Protein AF-A0A843HH31-F1 (afdb_monomer_lite)

Sequence (160 aa):
MWETISELGKNPLVLLFVSGVFITIIYCIKKGYFKFNGKGVQIGLSEQQTRNLIQSQFEYAKAKCEGMVIRIPQVGLDPYRTKYIVSRVEDVIQKAIIFNNLTDNEEYIRGKQELVYQTIMARVEKDYFKTPEFKALIYKFTDELFKELYRMKRISKQHD

Radius of gyration: 27.6 Å; chains: 1; bounding box: 57×38×77 Å

Structure (mmCIF, N/CA/C/O backbone):
data_AF-A0A843HH31-F1
#
_entry.id   AF-A0A843HH31-F1
#
loop_
_atom_site.group_PDB
_atom_site.id
_atom_site.type_symbol
_atom_site.label_atom_id
_atom_site.label_alt_id
_atom_site.label_comp_id
_atom_site.label_asym_id
_atom_site.label_entity_id
_atom_site.label_seq_id
_atom_site.pdbx_PDB_ins_code
_atom_site.Cartn_x
_atom_site.Cartn_y
_atom_site.Cartn_z
_atom_site.occupancy
_atom_site.B_iso_or_equiv
_atom_site.auth_seq_id
_atom_site.auth_comp_id
_atom_site.auth_asym_id
_atom_site.auth_atom_id
_atom_site.pdbx_PDB_model_num
ATOM 1 N N . MET A 1 1 ? 30.488 -28.683 -37.637 1.00 48.75 1 MET A N 1
ATOM 2 C CA . MET A 1 1 ? 29.978 -27.296 -37.784 1.00 48.75 1 MET A CA 1
ATOM 3 C C . MET A 1 1 ? 31.100 -26.274 -37.896 1.00 48.75 1 MET A C 1
ATOM 5 O O . MET A 1 1 ? 31.088 -25.523 -38.856 1.00 48.75 1 MET A O 1
ATOM 9 N N . TRP A 1 2 ? 32.070 -26.242 -36.974 1.00 52.72 2 TRP A N 1
ATOM 10 C CA . TRP A 1 2 ? 33.203 -25.303 -37.055 1.00 52.72 2 TRP A CA 1
ATOM 11 C C . TRP A 1 2 ? 34.082 -25.515 -38.302 1.00 52.72 2 TRP A C 1
ATOM 13 O O . TRP A 1 2 ? 34.474 -24.556 -38.956 1.00 52.72 2 TRP A O 1
ATOM 23 N N . GLU A 1 3 ? 34.301 -26.772 -38.693 1.00 59.09 3 GLU A N 1
ATOM 24 C CA . GLU A 1 3 ? 35.052 -27.128 -39.909 1.00 59.09 3 GLU A CA 1
ATOM 25 C C . GLU A 1 3 ? 34.313 -26.745 -41.200 1.00 59.09 3 GLU A C 1
ATOM 27 O O . GLU A 1 3 ? 34.912 -26.244 -42.143 1.00 59.09 3 GLU A O 1
ATOM 32 N N . THR A 1 4 ? 32.984 -26.859 -41.216 1.00 62.06 4 THR A N 1
ATOM 33 C CA . THR A 1 4 ? 32.151 -26.425 -42.349 1.00 62.06 4 THR A CA 1
ATOM 34 C C . THR A 1 4 ? 32.192 -24.902 -42.527 1.00 62.06 4 THR A C 1
ATOM 36 O O . THR A 1 4 ? 32.207 -24.398 -43.646 1.00 62.06 4 THR A O 1
ATOM 39 N N . ILE A 1 5 ? 32.248 -24.152 -41.420 1.00 59.59 5 ILE A N 1
ATOM 40 C CA . ILE A 1 5 ? 32.392 -22.689 -41.429 1.00 59.59 5 ILE A CA 1
ATOM 41 C C . ILE A 1 5 ? 33.794 -22.286 -41.914 1.00 59.59 5 ILE A C 1
ATOM 43 O O . ILE A 1 5 ? 33.928 -21.317 -42.663 1.00 59.59 5 ILE A O 1
ATOM 47 N N . SER A 1 6 ? 34.835 -23.037 -41.538 1.00 61.09 6 SER A N 1
ATOM 48 C CA . SER A 1 6 ? 36.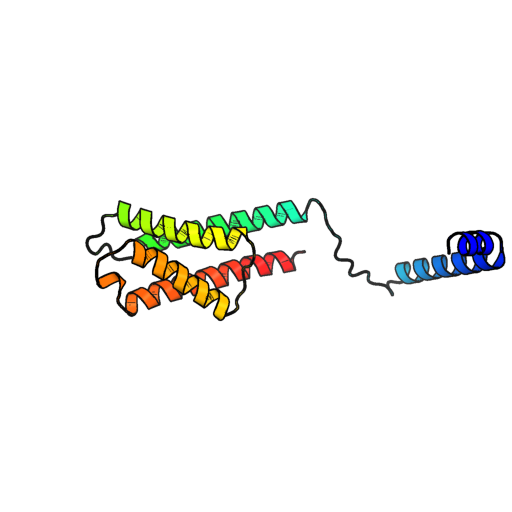212 -22.745 -41.953 1.00 61.09 6 SER A CA 1
ATOM 49 C C . SER A 1 6 ? 36.491 -23.095 -43.421 1.00 61.09 6 SER A C 1
ATOM 51 O O . SER A 1 6 ? 37.293 -22.412 -44.059 1.00 61.09 6 SER A O 1
ATOM 53 N N . GLU A 1 7 ? 35.798 -24.084 -43.995 1.00 65.19 7 GLU A N 1
ATOM 54 C CA . GLU A 1 7 ? 35.830 -24.369 -45.438 1.00 65.19 7 GLU A CA 1
ATOM 55 C C . GLU A 1 7 ? 35.070 -23.325 -46.266 1.00 65.19 7 GLU A C 1
ATOM 57 O O . GLU A 1 7 ? 35.578 -22.866 -47.290 1.00 65.19 7 GLU A O 1
ATOM 62 N N . LEU A 1 8 ? 33.899 -22.875 -45.801 1.00 59.00 8 LEU A N 1
ATOM 63 C CA . LEU A 1 8 ? 33.119 -21.824 -46.470 1.00 59.00 8 LEU A CA 1
ATOM 64 C C . LEU A 1 8 ? 33.862 -20.478 -46.513 1.00 59.00 8 LEU A C 1
ATOM 66 O O . LEU A 1 8 ? 33.761 -19.753 -47.503 1.00 59.00 8 LEU A O 1
ATOM 70 N N . GLY A 1 9 ? 34.660 -20.169 -45.485 1.00 61.38 9 GLY A N 1
ATOM 71 C CA . GLY A 1 9 ? 35.489 -18.959 -45.419 1.00 61.38 9 GLY A CA 1
ATOM 72 C C . GLY A 1 9 ? 36.654 -18.913 -46.417 1.00 61.38 9 GLY A C 1
ATOM 73 O O . GLY A 1 9 ? 37.227 -17.847 -46.624 1.00 61.38 9 GLY A O 1
ATOM 74 N N . LYS A 1 10 ? 37.001 -20.036 -47.061 1.00 71.31 10 LYS A N 1
ATOM 75 C CA . LYS A 1 10 ? 38.042 -20.093 -48.104 1.00 71.31 10 LYS A CA 1
ATOM 76 C C . LYS A 1 10 ? 37.492 -19.865 -49.512 1.00 71.31 10 LYS A C 1
ATOM 78 O O . LYS A 1 10 ? 38.276 -19.707 -50.445 1.00 71.31 10 LYS A O 1
ATOM 83 N N . ASN A 1 11 ? 36.167 -19.851 -49.683 1.00 78.69 11 ASN A N 1
ATOM 84 C CA . ASN A 1 11 ? 35.546 -19.643 -50.983 1.00 78.69 11 ASN A CA 1
ATOM 85 C C . ASN A 1 11 ? 35.276 -18.140 -51.213 1.00 78.69 11 ASN A C 1
ATOM 87 O O . ASN A 1 11 ? 34.410 -17.563 -50.546 1.00 78.69 11 ASN A O 1
ATOM 91 N N . PRO A 1 12 ? 35.970 -17.491 -52.168 1.00 73.69 12 PRO A N 1
ATOM 92 C CA . PRO A 1 12 ? 35.851 -16.051 -52.388 1.00 73.69 12 PRO A CA 1
ATOM 93 C C . PRO A 1 12 ? 34.431 -15.622 -52.788 1.00 73.69 12 PRO A C 1
ATOM 95 O O . PRO A 1 12 ? 34.026 -14.506 -52.469 1.00 73.69 12 PRO A O 1
ATOM 98 N N . LEU A 1 13 ? 33.643 -16.506 -53.414 1.00 77.50 13 LEU A N 1
ATOM 99 C CA . LEU A 1 13 ? 32.249 -16.228 -53.785 1.00 77.50 13 LEU A CA 1
ATOM 100 C C . LEU A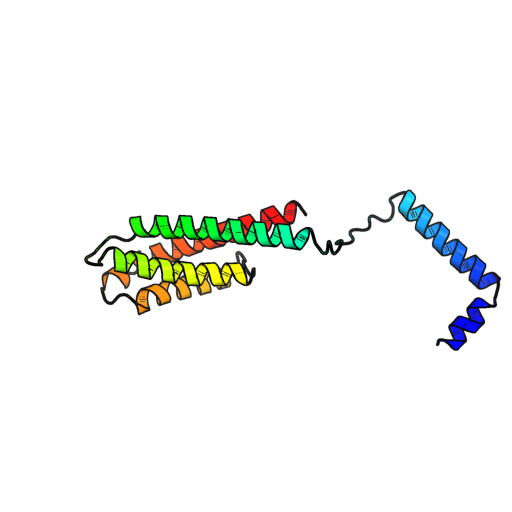 1 13 ? 31.329 -16.140 -52.561 1.00 77.50 13 LEU A C 1
ATOM 102 O O . LEU A 1 13 ? 30.431 -15.300 -52.524 1.00 77.50 13 LEU A O 1
ATOM 106 N N . VAL A 1 14 ? 31.572 -16.966 -51.541 1.00 77.56 14 VAL A N 1
ATOM 107 C CA . VAL A 1 14 ? 30.795 -16.953 -50.291 1.00 77.56 14 VAL A CA 1
ATOM 108 C C . VAL A 1 14 ? 31.087 -15.674 -49.509 1.00 77.56 14 VAL A C 1
ATOM 110 O O . VAL A 1 14 ? 30.169 -15.029 -49.010 1.00 77.56 14 VAL A O 1
ATOM 113 N N . LEU A 1 15 ? 32.351 -15.250 -49.476 1.00 75.88 15 LEU A N 1
ATOM 114 C CA . LEU A 1 15 ? 32.779 -13.995 -48.853 1.00 75.88 15 LEU A CA 1
ATOM 115 C C . LEU A 1 15 ? 32.145 -12.764 -49.520 1.00 75.88 15 LEU A C 1
ATOM 117 O O . LEU A 1 15 ? 31.677 -11.857 -48.828 1.00 75.88 15 LEU A O 1
ATOM 121 N N . LEU A 1 16 ? 32.076 -12.755 -50.854 1.00 80.62 16 LEU A N 1
ATOM 122 C CA . LEU A 1 16 ? 31.430 -11.694 -51.634 1.00 80.62 16 LEU A CA 1
ATOM 123 C C . LEU A 1 16 ? 29.913 -11.653 -51.404 1.00 80.62 16 LEU A C 1
ATOM 125 O O . LEU A 1 16 ? 29.333 -10.580 -51.255 1.00 80.62 16 LEU A O 1
ATOM 129 N N . PHE A 1 17 ? 29.273 -12.821 -51.322 1.00 81.06 17 PHE A N 1
ATOM 130 C CA . PHE A 1 17 ? 27.847 -12.917 -51.023 1.00 81.06 17 PHE A CA 1
ATOM 131 C C . PHE A 1 17 ? 27.528 -12.402 -49.614 1.00 81.06 17 PHE A C 1
ATOM 133 O O . PHE A 1 17 ? 26.629 -11.580 -49.441 1.00 81.06 17 PHE A O 1
ATOM 140 N N . VAL A 1 18 ? 28.304 -12.821 -48.610 1.00 80.88 18 VAL A N 1
ATOM 141 C CA . VAL A 1 18 ? 28.137 -12.369 -47.222 1.00 80.88 18 VAL A CA 1
ATOM 142 C C . VAL A 1 18 ? 28.346 -10.857 -47.114 1.00 80.88 18 VAL A C 1
ATOM 144 O O . VAL A 1 18 ? 27.526 -10.178 -46.495 1.00 80.88 18 VAL A O 1
ATOM 147 N N . SER A 1 19 ? 29.375 -10.296 -47.759 1.00 78.62 19 SER A N 1
ATOM 148 C CA . SER A 1 19 ? 29.595 -8.843 -47.743 1.00 78.62 19 SER A CA 1
ATOM 149 C C . SER A 1 19 ? 28.443 -8.079 -48.410 1.00 78.62 19 SER A C 1
ATOM 151 O O . SER A 1 19 ? 27.978 -7.078 -47.863 1.00 78.62 19 SER A O 1
ATOM 153 N N . GLY A 1 20 ? 27.902 -8.593 -49.520 1.00 83.12 20 GLY A N 1
ATOM 154 C CA . GLY A 1 20 ? 26.731 -8.031 -50.197 1.00 83.12 20 GLY A CA 1
ATOM 155 C C . GLY A 1 20 ? 25.477 -8.016 -49.318 1.00 83.12 20 GLY A C 1
ATOM 156 O O . GLY A 1 20 ? 24.759 -7.011 -49.276 1.00 83.12 20 GLY A O 1
ATOM 157 N N . VAL A 1 21 ? 25.241 -9.084 -48.550 1.00 83.31 21 VAL A N 1
ATOM 158 C CA . VAL A 1 21 ? 24.143 -9.146 -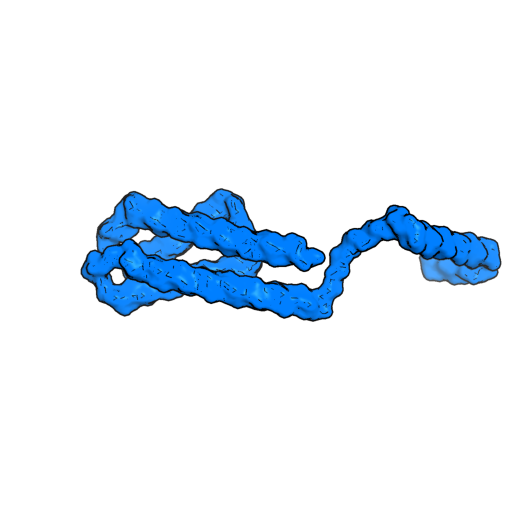47.571 1.00 83.31 21 VAL A CA 1
ATOM 159 C C . VAL A 1 21 ? 24.327 -8.085 -46.483 1.00 83.31 21 VAL A C 1
ATOM 161 O O . VAL A 1 21 ? 23.389 -7.337 -46.203 1.00 83.31 21 VAL A O 1
ATOM 164 N N . PHE A 1 22 ? 25.532 -7.935 -45.924 1.00 80.12 22 PHE A N 1
ATOM 165 C CA . PHE A 1 22 ? 25.807 -6.904 -44.915 1.00 80.12 22 PHE A CA 1
ATOM 166 C C . PHE A 1 22 ? 25.627 -5.479 -45.454 1.00 80.12 22 PHE A C 1
ATOM 168 O O . PHE A 1 22 ? 25.006 -4.651 -44.788 1.00 80.12 22 PHE A O 1
ATOM 175 N N . ILE A 1 23 ? 26.093 -5.192 -46.672 1.00 84.69 23 ILE A N 1
ATOM 176 C CA . ILE A 1 23 ? 25.909 -3.882 -47.318 1.00 84.69 23 ILE A CA 1
ATOM 177 C C . ILE A 1 23 ? 24.418 -3.586 -47.520 1.00 84.69 23 ILE A C 1
ATOM 179 O O . ILE A 1 23 ? 23.963 -2.471 -47.255 1.00 84.69 23 ILE A O 1
ATOM 183 N N . THR A 1 24 ? 23.643 -4.593 -47.926 1.00 80.00 24 THR A N 1
ATOM 184 C CA . THR A 1 24 ? 22.192 -4.466 -48.115 1.00 80.00 24 THR A CA 1
ATOM 185 C C . THR A 1 24 ? 21.482 -4.188 -46.789 1.00 80.00 24 THR A C 1
ATOM 187 O O . THR A 1 24 ? 20.640 -3.294 -46.720 1.00 80.00 24 THR A O 1
ATOM 190 N N . ILE A 1 25 ? 21.866 -4.875 -45.707 1.00 77.44 25 ILE A N 1
ATOM 191 C CA . ILE A 1 25 ? 21.338 -4.630 -44.355 1.00 77.44 25 ILE A CA 1
ATOM 192 C C . ILE A 1 25 ? 21.645 -3.194 -43.905 1.00 77.44 25 ILE A C 1
ATOM 194 O O . ILE A 1 25 ? 20.739 -2.483 -43.469 1.00 77.44 25 ILE A O 1
ATOM 198 N N . ILE A 1 26 ? 22.890 -2.732 -44.067 1.00 77.88 26 ILE A N 1
ATOM 199 C CA . ILE A 1 26 ? 23.301 -1.361 -43.718 1.00 77.88 26 ILE A CA 1
ATOM 200 C C . ILE A 1 26 ? 22.493 -0.330 -44.518 1.00 77.88 26 ILE A C 1
ATOM 202 O O . ILE A 1 26 ? 22.024 0.668 -43.964 1.00 77.88 26 ILE A O 1
ATOM 206 N N . TYR A 1 27 ? 22.278 -0.577 -45.812 1.00 81.19 27 TYR A N 1
ATOM 207 C CA . TYR A 1 27 ? 21.471 0.291 -46.665 1.00 81.19 27 TYR A CA 1
ATOM 208 C C . TYR A 1 27 ? 20.001 0.348 -46.216 1.00 81.19 27 TYR A C 1
ATOM 210 O O . TYR A 1 27 ? 19.420 1.434 -46.141 1.00 81.19 27 TYR A O 1
ATOM 218 N N . CYS A 1 28 ? 19.410 -0.791 -45.844 1.00 75.00 28 CYS A N 1
ATOM 219 C CA . CYS A 1 28 ? 18.044 -0.865 -45.319 1.00 75.00 28 CYS A CA 1
ATOM 220 C C . CYS A 1 28 ? 17.884 -0.158 -43.961 1.00 75.00 28 CYS A C 1
ATOM 222 O O . CYS A 1 28 ? 16.848 0.471 -43.728 1.00 75.00 28 CYS A O 1
ATOM 224 N N . ILE A 1 29 ? 18.907 -0.198 -43.097 1.00 69.50 29 ILE A N 1
ATOM 225 C CA . ILE A 1 29 ? 18.953 0.577 -41.844 1.00 69.50 29 ILE A CA 1
ATOM 226 C C . ILE A 1 29 ? 19.002 2.078 -42.158 1.00 69.50 29 ILE A C 1
ATOM 228 O O . ILE A 1 29 ? 18.199 2.843 -41.627 1.00 69.50 29 ILE A O 1
ATOM 232 N N . LYS A 1 30 ? 19.880 2.510 -43.075 1.00 72.00 30 LYS A N 1
ATOM 233 C CA . LYS A 1 30 ? 20.034 3.931 -43.441 1.00 72.00 30 LYS A CA 1
ATOM 234 C C . LYS A 1 30 ? 18.780 4.521 -44.097 1.00 72.00 30 LYS A C 1
ATOM 236 O O . LYS A 1 30 ? 18.483 5.692 -43.886 1.00 72.00 30 LYS A O 1
ATOM 241 N N . LYS A 1 31 ? 18.031 3.724 -44.867 1.00 74.56 31 LYS A N 1
ATOM 242 C CA . LYS A 1 31 ? 16.733 4.125 -45.442 1.00 74.56 31 LYS A CA 1
ATOM 243 C C . LYS A 1 31 ? 15.556 4.051 -44.459 1.00 74.56 31 LYS A C 1
ATOM 245 O O . LYS A 1 31 ? 14.449 4.423 -44.833 1.00 74.56 31 LYS A O 1
ATOM 250 N N . GLY A 1 32 ? 15.775 3.595 -43.224 1.00 54.41 32 GLY A N 1
ATOM 251 C CA . GLY A 1 32 ? 14.744 3.560 -42.186 1.00 54.41 32 GLY A CA 1
ATOM 252 C C . GLY A 1 32 ? 13.700 2.450 -42.350 1.00 54.41 32 GLY A C 1
ATOM 253 O O . GLY A 1 32 ? 12.673 2.493 -41.677 1.00 54.41 32 GLY A O 1
ATOM 254 N N . TYR A 1 33 ? 13.950 1.448 -43.205 1.00 65.56 33 TYR A N 1
ATOM 255 C CA . TYR A 1 33 ? 13.057 0.289 -43.359 1.00 65.56 33 TYR A CA 1
ATOM 256 C C . TYR A 1 33 ? 13.085 -0.632 -42.135 1.00 65.56 33 TYR A C 1
ATOM 258 O O . TYR A 1 33 ? 12.086 -1.269 -41.814 1.00 65.56 33 TYR A O 1
ATOM 266 N N . PHE A 1 34 ? 14.210 -0.664 -41.418 1.00 51.62 34 PHE A N 1
ATOM 267 C CA . PHE A 1 34 ? 14.326 -1.336 -40.130 1.00 51.62 34 PHE A CA 1
ATOM 268 C C . PHE A 1 34 ? 14.298 -0.306 -39.001 1.00 51.62 34 PHE A C 1
ATOM 270 O O . PHE A 1 34 ? 15.322 0.268 -38.637 1.00 51.62 34 PHE A O 1
ATOM 277 N N . LYS A 1 35 ? 13.118 -0.093 -38.409 1.00 49.78 35 LYS A N 1
ATOM 278 C CA . LYS A 1 35 ? 13.025 0.471 -37.058 1.00 49.78 35 LYS A CA 1
ATOM 279 C C . LYS A 1 35 ? 13.382 -0.634 -36.074 1.00 49.78 35 LYS A C 1
ATOM 281 O O . LYS A 1 35 ? 12.569 -1.508 -35.781 1.00 49.78 35 LYS A O 1
ATOM 286 N N . PHE A 1 36 ? 14.616 -0.614 -35.588 1.00 49.59 36 PHE A N 1
ATOM 287 C CA . PHE A 1 36 ? 15.029 -1.473 -34.491 1.00 49.59 36 PHE A CA 1
ATOM 288 C C . PHE A 1 36 ? 14.332 -0.969 -33.218 1.00 49.59 36 PHE A C 1
ATOM 290 O O . PHE A 1 36 ? 14.844 -0.099 -32.524 1.00 49.59 36 PHE A O 1
ATOM 297 N N . ASN A 1 37 ? 13.154 -1.514 -32.897 1.00 45.78 37 ASN A N 1
ATOM 298 C CA . ASN A 1 37 ? 12.560 -1.417 -31.557 1.00 45.78 37 ASN A CA 1
ATOM 299 C C . ASN A 1 37 ? 13.324 -2.350 -30.603 1.00 45.78 37 ASN A C 1
ATOM 301 O O . ASN A 1 37 ? 12.752 -3.221 -29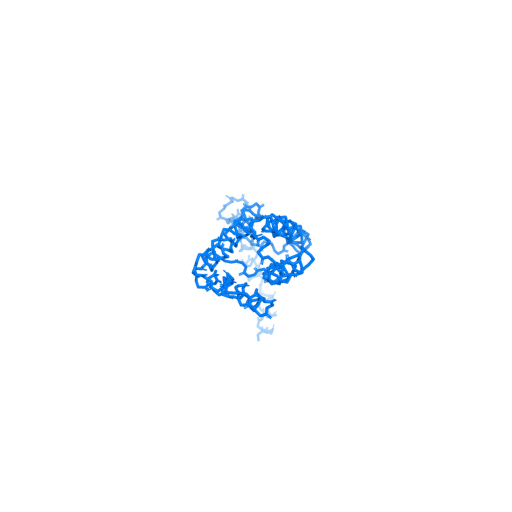.946 1.00 45.78 37 ASN A O 1
ATOM 305 N N . GLY A 1 38 ? 14.650 -2.220 -30.580 1.00 44.69 38 GLY A N 1
ATOM 306 C CA . GLY A 1 38 ? 15.462 -2.852 -29.565 1.00 44.69 38 GLY A CA 1
ATOM 307 C C . GLY A 1 38 ? 15.115 -2.169 -28.258 1.00 44.69 38 GLY A C 1
ATOM 308 O O . GLY A 1 38 ? 15.418 -0.991 -28.089 1.00 44.69 38 GLY A O 1
ATOM 309 N N . LYS A 1 39 ? 14.477 -2.900 -27.341 1.00 43.31 39 LYS A N 1
ATOM 310 C CA . LYS A 1 39 ? 14.506 -2.554 -25.921 1.00 43.31 39 LYS A CA 1
ATOM 311 C C . LYS A 1 39 ? 15.974 -2.578 -25.521 1.00 43.31 39 LYS A C 1
ATOM 313 O O . LYS A 1 39 ? 16.509 -3.637 -25.200 1.00 43.31 39 LYS A O 1
ATOM 318 N N . GLY A 1 40 ? 16.642 -1.438 -25.675 1.00 41.59 40 GLY A N 1
ATOM 319 C CA . GLY A 1 40 ? 17.998 -1.249 -25.214 1.00 41.59 40 GLY A CA 1
ATOM 320 C C . GLY A 1 40 ? 17.990 -1.607 -23.743 1.00 41.59 40 GLY A C 1
ATOM 321 O O . GLY A 1 40 ? 17.299 -0.974 -22.950 1.00 41.59 40 GLY A O 1
ATOM 322 N N . VAL A 1 41 ? 18.699 -2.671 -23.394 1.00 44.66 41 VAL A N 1
ATOM 323 C CA . VAL A 1 41 ? 19.016 -2.983 -22.010 1.00 44.66 41 VAL A CA 1
ATOM 324 C C . VAL A 1 41 ? 19.967 -1.866 -21.574 1.00 44.66 41 VAL A C 1
ATOM 326 O O . VAL A 1 41 ? 21.180 -1.969 -21.729 1.00 44.66 41 VAL A O 1
ATOM 329 N N . GLN A 1 42 ? 19.397 -0.733 -21.150 1.00 41.38 42 GLN A N 1
ATOM 330 C CA . GLN A 1 42 ? 20.117 0.392 -20.563 1.00 41.38 42 GLN A CA 1
ATOM 331 C C . GLN A 1 42 ? 20.568 -0.030 -19.166 1.00 41.38 42 GLN A C 1
ATOM 333 O O . GLN A 1 42 ? 19.953 0.317 -18.162 1.00 41.38 42 GLN A O 1
ATOM 338 N N . ILE A 1 43 ? 21.634 -0.823 -19.100 1.00 42.88 43 ILE A N 1
ATOM 339 C CA . ILE A 1 43 ? 22.275 -1.184 -17.837 1.00 42.88 43 ILE A CA 1
ATOM 340 C C . ILE A 1 43 ? 22.881 0.106 -17.264 1.00 42.88 43 ILE A C 1
ATOM 342 O O . ILE A 1 43 ? 23.897 0.589 -17.756 1.00 42.88 43 ILE A O 1
ATOM 346 N N . GLY A 1 44 ? 22.194 0.703 -16.284 1.00 42.28 44 GLY A N 1
ATOM 347 C CA . GLY A 1 44 ? 22.638 1.878 -15.524 1.00 42.28 44 GLY A CA 1
ATOM 348 C C . GLY A 1 44 ? 21.564 2.960 -15.343 1.00 42.28 44 GLY A C 1
ATOM 349 O O . GLY A 1 44 ? 21.247 3.330 -14.216 1.00 42.28 44 GLY A O 1
ATOM 350 N N . LEU A 1 45 ? 20.952 3.444 -16.430 1.00 48.47 45 LEU A N 1
ATOM 351 C CA . LEU A 1 45 ? 19.923 4.501 -16.367 1.00 48.47 45 LEU A CA 1
ATOM 352 C C . LEU A 1 45 ? 18.576 3.968 -15.853 1.00 48.47 45 LEU A C 1
ATOM 354 O O . LEU A 1 45 ? 17.953 4.599 -14.995 1.00 48.47 45 LEU A O 1
ATOM 358 N N . SER A 1 46 ? 18.191 2.758 -16.277 1.00 61.19 46 SER A N 1
ATOM 359 C CA . SER A 1 46 ? 16.936 2.130 -15.853 1.00 61.19 46 SER A CA 1
ATOM 360 C C . SER A 1 46 ? 16.927 1.780 -14.364 1.00 61.19 46 SER A C 1
ATOM 362 O O . SER A 1 46 ? 15.871 1.767 -13.738 1.00 61.19 46 SER A O 1
ATOM 364 N N . GLU A 1 47 ? 18.090 1.490 -13.772 1.00 66.12 47 GLU A N 1
ATOM 365 C CA . GLU A 1 47 ? 18.209 1.157 -12.348 1.00 66.12 47 GLU A CA 1
ATOM 366 C C . GLU A 1 47 ? 18.001 2.398 -11.472 1.00 66.12 47 GLU A C 1
ATOM 368 O O . GLU A 1 47 ? 17.244 2.350 -10.502 1.00 66.12 47 GLU A O 1
ATOM 373 N N . GLN A 1 48 ? 18.579 3.539 -11.862 1.00 71.06 48 GLN A N 1
ATOM 374 C CA . GLN A 1 48 ? 18.387 4.808 -11.160 1.00 71.06 48 GLN A CA 1
ATOM 375 C C . GLN A 1 48 ? 16.943 5.313 -11.281 1.00 71.06 48 GLN A C 1
ATOM 377 O O . GLN A 1 48 ? 16.349 5.714 -10.281 1.00 71.06 48 GLN A O 1
ATOM 382 N N . GLN A 1 49 ? 16.342 5.239 -12.474 1.00 72.81 49 GLN A N 1
ATOM 383 C CA . GLN A 1 49 ? 14.926 5.572 -12.672 1.00 72.81 49 GLN A CA 1
ATOM 384 C C . GLN A 1 49 ? 14.007 4.641 -11.870 1.00 72.81 49 GLN A C 1
ATOM 386 O O . GLN A 1 49 ? 13.083 5.114 -11.210 1.00 72.81 49 GLN A O 1
ATOM 391 N N . THR A 1 50 ? 14.293 3.334 -11.849 1.00 73.12 50 THR A N 1
ATOM 392 C CA . THR A 1 50 ? 13.532 2.361 -11.048 1.00 73.12 50 THR A CA 1
ATOM 393 C C . THR A 1 50 ? 13.650 2.660 -9.557 1.00 73.12 50 THR A C 1
ATOM 395 O O . THR A 1 50 ? 12.646 2.647 -8.846 1.00 73.12 50 THR A O 1
ATOM 398 N N . ARG A 1 51 ? 14.855 2.980 -9.071 1.00 79.56 51 ARG A N 1
ATOM 399 C CA . ARG A 1 51 ? 15.083 3.355 -7.672 1.00 79.56 51 ARG A CA 1
ATOM 400 C C . ARG A 1 51 ? 14.336 4.634 -7.302 1.00 79.56 51 ARG A C 1
ATOM 402 O O . ARG A 1 51 ? 13.685 4.661 -6.261 1.00 79.56 51 ARG A O 1
ATOM 409 N N . ASN A 1 52 ? 14.383 5.652 -8.159 1.00 84.62 52 ASN A N 1
ATOM 410 C CA . ASN A 1 52 ? 13.662 6.906 -7.951 1.00 84.62 52 ASN A CA 1
ATOM 411 C C . ASN A 1 52 ? 12.144 6.678 -7.935 1.00 84.62 52 ASN A C 1
ATOM 413 O O . ASN A 1 52 ? 11.463 7.191 -7.054 1.00 84.62 52 ASN A O 1
ATOM 417 N N . LEU A 1 53 ? 11.618 5.854 -8.847 1.00 85.38 53 LEU A N 1
ATOM 418 C CA . LEU A 1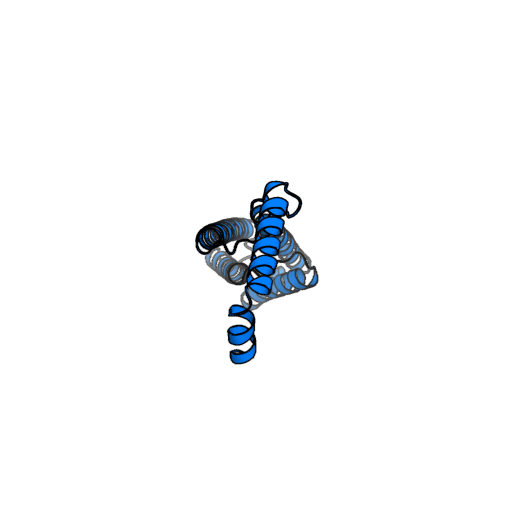 53 ? 10.204 5.477 -8.869 1.00 85.38 53 LEU A CA 1
ATOM 419 C C . LEU A 1 53 ? 9.787 4.774 -7.571 1.00 85.38 53 LEU A C 1
ATOM 421 O O . LEU A 1 53 ? 8.779 5.150 -6.975 1.00 85.38 53 LEU A O 1
ATOM 425 N N . ILE A 1 54 ? 10.557 3.775 -7.127 1.00 86.94 54 ILE A N 1
ATOM 426 C CA . ILE A 1 54 ? 10.300 3.050 -5.874 1.00 86.94 54 ILE A CA 1
ATOM 427 C C . ILE A 1 54 ? 10.326 4.019 -4.687 1.00 86.94 54 ILE A C 1
ATOM 429 O O . ILE A 1 54 ? 9.441 3.966 -3.834 1.00 86.94 54 ILE A O 1
ATOM 433 N N . GLN A 1 55 ? 11.294 4.938 -4.650 1.00 88.94 55 GLN A N 1
ATOM 434 C CA . GLN A 1 55 ? 11.385 5.945 -3.598 1.00 88.94 55 GLN A CA 1
ATOM 435 C C . GLN A 1 55 ? 10.164 6.875 -3.593 1.00 88.94 55 GLN A C 1
ATOM 437 O O . GLN A 1 55 ? 9.540 7.046 -2.547 1.00 88.94 55 GLN A O 1
ATOM 442 N N . SER A 1 56 ? 9.754 7.407 -4.747 1.00 89.38 56 SER A N 1
ATOM 443 C CA . SER A 1 56 ? 8.544 8.231 -4.844 1.00 89.38 56 SER A CA 1
ATOM 444 C C . SER A 1 56 ? 7.284 7.457 -4.443 1.00 89.38 56 SER A C 1
ATOM 446 O O . SER A 1 56 ? 6.397 8.012 -3.798 1.00 89.38 56 SER A O 1
ATOM 448 N N . GLN A 1 57 ? 7.192 6.168 -4.786 1.00 90.19 57 GLN A N 1
ATOM 449 C CA . GLN A 1 57 ? 6.091 5.300 -4.361 1.00 90.19 57 GLN A CA 1
ATOM 450 C C . GLN A 1 57 ? 6.074 5.084 -2.843 1.00 90.19 57 GLN A C 1
ATOM 452 O O . GLN A 1 57 ? 4.994 5.082 -2.249 1.00 90.19 57 GLN A O 1
ATOM 457 N N . PHE A 1 58 ? 7.237 4.940 -2.201 1.00 91.88 58 PHE A N 1
ATOM 458 C CA . PHE A 1 58 ? 7.325 4.867 -0.742 1.00 91.88 58 PHE A CA 1
ATOM 459 C C . PHE A 1 58 ? 6.892 6.159 -0.067 1.00 91.88 58 PHE A C 1
ATOM 461 O O . PHE A 1 58 ? 6.067 6.113 0.842 1.00 91.88 58 PHE A O 1
ATOM 468 N N . GLU A 1 59 ? 7.414 7.300 -0.513 1.00 91.88 59 GLU A N 1
ATOM 469 C CA . GLU A 1 59 ? 7.064 8.608 0.046 1.00 91.88 59 GLU A CA 1
ATOM 470 C C . GLU A 1 59 ? 5.558 8.869 -0.080 1.00 91.88 59 GLU A C 1
ATOM 472 O O . GLU A 1 59 ? 4.905 9.282 0.880 1.00 91.88 59 GLU A O 1
ATOM 477 N N . TYR A 1 60 ? 4.982 8.520 -1.233 1.00 93.12 60 TYR A N 1
ATOM 478 C CA . TYR A 1 60 ? 3.548 8.615 -1.472 1.00 93.12 60 TYR A CA 1
ATOM 479 C C . TYR A 1 60 ? 2.725 7.709 -0.547 1.00 93.12 60 TYR A C 1
ATOM 481 O O . TYR A 1 60 ? 1.761 8.157 0.080 1.00 93.12 60 TYR A O 1
ATOM 489 N N . ALA A 1 61 ? 3.106 6.432 -0.442 1.00 93.00 61 ALA A N 1
ATOM 490 C CA . ALA A 1 61 ? 2.423 5.469 0.414 1.00 93.00 61 ALA A CA 1
ATOM 491 C C . ALA A 1 61 ? 2.480 5.883 1.887 1.00 93.00 61 ALA A C 1
ATOM 493 O O . ALA A 1 61 ? 1.461 5.817 2.578 1.00 93.00 61 ALA A O 1
ATOM 494 N N . LYS A 1 62 ? 3.637 6.367 2.345 1.00 92.62 62 LYS A N 1
ATOM 495 C CA . LYS A 1 62 ? 3.823 6.893 3.696 1.00 92.62 62 LYS A CA 1
ATOM 496 C C . LYS A 1 62 ? 2.888 8.068 3.969 1.00 92.62 62 LYS A C 1
ATOM 498 O O . LYS A 1 62 ? 2.122 8.012 4.926 1.00 92.62 62 LYS A O 1
ATOM 503 N N . ALA A 1 63 ? 2.866 9.077 3.097 1.00 91.81 63 ALA A N 1
ATOM 504 C CA . ALA A 1 63 ? 1.988 10.239 3.255 1.00 91.81 63 ALA A CA 1
ATOM 505 C C . ALA A 1 63 ? 0.497 9.847 3.306 1.00 91.81 63 ALA A C 1
ATOM 507 O O . ALA A 1 63 ? -0.273 10.365 4.117 1.00 91.81 63 ALA A O 1
ATOM 508 N N . LYS A 1 64 ? 0.076 8.883 2.474 1.00 92.06 64 LYS A N 1
ATOM 509 C CA . LYS A 1 64 ? -1.296 8.350 2.493 1.00 92.06 64 LYS A CA 1
ATOM 510 C C . LYS A 1 64 ? -1.613 7.601 3.789 1.00 92.06 64 LYS A C 1
ATOM 512 O O . LYS A 1 64 ? -2.703 7.783 4.331 1.00 92.06 64 LYS A O 1
ATOM 517 N N . CYS A 1 65 ? -0.681 6.795 4.300 1.00 90.00 65 CYS A N 1
ATOM 518 C CA . CYS A 1 65 ? -0.836 6.094 5.577 1.00 90.00 65 CYS A CA 1
ATOM 519 C C . CYS A 1 65 ? -0.891 7.077 6.755 1.00 90.00 65 CYS A C 1
ATOM 521 O O . CYS A 1 65 ? -1.761 6.956 7.610 1.00 90.00 65 CYS A O 1
ATOM 523 N N . GLU A 1 66 ? -0.044 8.105 6.779 1.00 87.38 66 GLU A N 1
ATOM 524 C CA . GLU A 1 66 ? -0.095 9.159 7.801 1.00 87.38 66 GLU A CA 1
ATOM 525 C C . GLU A 1 66 ? -1.452 9.884 7.798 1.00 87.38 66 GLU A C 1
ATOM 527 O O . GLU A 1 66 ? -2.061 10.069 8.853 1.00 87.38 66 GLU A O 1
ATOM 532 N N . GLY A 1 67 ? -1.999 10.194 6.617 1.00 84.50 67 GLY A N 1
ATOM 533 C CA . GLY A 1 67 ? -3.345 10.764 6.487 1.00 84.50 67 GLY A CA 1
ATOM 534 C C . GLY A 1 67 ? -4.470 9.838 6.975 1.00 84.50 67 GLY A C 1
ATOM 535 O O . GLY A 1 67 ? -5.529 10.308 7.395 1.00 84.50 67 GLY A O 1
ATOM 536 N N . MET A 1 68 ? -4.250 8.522 6.968 1.00 83.00 68 MET A N 1
ATOM 537 C CA . MET A 1 68 ? -5.202 7.531 7.474 1.00 83.00 68 MET A CA 1
ATOM 538 C C . MET A 1 68 ? -5.334 7.574 9.002 1.00 83.00 68 MET A C 1
ATOM 540 O O . MET A 1 68 ? -6.430 7.350 9.511 1.00 83.00 68 MET A O 1
ATOM 544 N N . VAL A 1 69 ? -4.265 7.926 9.731 1.00 79.31 69 VAL A N 1
ATOM 545 C CA . VAL A 1 69 ? -4.275 8.060 11.205 1.00 79.31 69 VAL A CA 1
ATOM 546 C C . VAL A 1 69 ? -5.370 9.025 11.667 1.00 79.31 69 VAL A C 1
ATOM 548 O O . VAL A 1 69 ? -6.020 8.785 12.680 1.00 79.31 69 VAL A O 1
ATOM 551 N N . ILE A 1 70 ? -5.601 10.094 10.900 1.00 74.44 70 ILE A N 1
ATOM 552 C CA . ILE A 1 70 ? -6.614 11.120 11.187 1.00 74.44 70 ILE A CA 1
ATOM 553 C C . ILE A 1 70 ? -8.033 10.591 10.920 1.00 74.44 70 ILE A C 1
ATOM 555 O O . ILE A 1 70 ? -8.989 11.005 11.570 1.00 74.44 70 ILE A O 1
ATOM 559 N N . ARG A 1 71 ? -8.183 9.672 9.958 1.00 73.12 71 ARG A N 1
ATOM 560 C CA . ARG A 1 71 ? -9.480 9.124 9.529 1.00 73.12 71 ARG A CA 1
ATOM 561 C C . ARG A 1 71 ? -9.974 7.975 10.402 1.00 73.12 71 ARG A C 1
ATOM 563 O O . ARG A 1 71 ? -11.168 7.690 10.389 1.00 73.12 71 ARG A O 1
ATOM 570 N N . ILE A 1 72 ? -9.080 7.300 11.123 1.00 73.25 72 ILE A N 1
ATOM 571 C CA . ILE A 1 72 ? -9.458 6.264 12.083 1.00 73.25 72 ILE A CA 1
ATOM 572 C C . ILE A 1 72 ? -9.928 6.979 13.353 1.00 73.25 72 ILE A C 1
ATOM 574 O O . ILE A 1 72 ? -9.123 7.659 13.995 1.00 73.25 72 ILE A O 1
ATOM 578 N N . PRO A 1 73 ? -11.207 6.854 13.743 1.00 66.81 73 PRO A N 1
ATOM 579 C CA . PRO A 1 73 ? -11.661 7.492 14.961 1.00 66.81 73 PRO A CA 1
ATOM 580 C C . PRO A 1 73 ? -10.911 6.892 16.151 1.00 66.81 73 PRO A C 1
ATOM 582 O O . PRO A 1 73 ? -10.732 5.675 16.253 1.00 66.81 73 PRO A O 1
ATOM 585 N N . GLN A 1 74 ? -10.463 7.764 17.054 1.00 67.31 74 GLN A N 1
ATOM 586 C CA . GLN A 1 74 ? -9.706 7.418 18.262 1.00 67.31 74 GLN A CA 1
ATOM 587 C C . GLN A 1 74 ? -10.636 6.789 19.311 1.00 67.31 74 GLN A C 1
ATOM 589 O O . GLN A 1 74 ? -10.726 7.253 20.445 1.00 67.31 74 GLN A O 1
ATOM 594 N N . VAL A 1 75 ? -11.398 5.759 18.930 1.00 63.41 75 VAL A N 1
ATOM 595 C CA . VAL A 1 75 ? -12.398 5.102 19.779 1.00 63.41 75 VAL A CA 1
ATOM 596 C C . VAL A 1 75 ? -11.667 4.281 20.840 1.00 63.41 75 VAL A C 1
ATOM 598 O O . VAL A 1 75 ? -11.480 3.069 20.728 1.00 63.41 75 VAL A O 1
ATOM 601 N N . GLY A 1 76 ? -11.183 4.976 21.870 1.00 62.59 76 GLY A N 1
ATOM 602 C CA . GLY A 1 76 ? -10.387 4.490 22.997 1.00 62.59 76 GLY A CA 1
ATOM 603 C C . GLY A 1 76 ? -9.167 3.645 22.616 1.00 62.59 76 GLY A C 1
ATOM 604 O O . GLY A 1 76 ? -8.833 2.709 23.342 1.00 62.59 76 GLY A O 1
ATOM 605 N N . LEU A 1 77 ? -8.571 3.908 21.457 1.00 69.69 77 LEU A N 1
ATOM 606 C CA . LEU A 1 77 ? -7.197 3.523 21.182 1.00 69.69 77 LEU A CA 1
ATOM 607 C C . LEU A 1 77 ? -6.322 4.711 21.536 1.00 69.69 77 LEU A C 1
ATOM 609 O O . LEU A 1 77 ? -6.632 5.845 21.181 1.00 69.69 77 LEU A O 1
ATOM 613 N N . ASP A 1 78 ? -5.243 4.427 22.247 1.00 81.50 78 ASP A N 1
ATOM 614 C CA . ASP A 1 78 ? -4.200 5.407 22.476 1.00 81.50 78 ASP A CA 1
ATOM 615 C C . ASP A 1 78 ? -3.571 5.833 21.123 1.00 81.50 78 ASP A C 1
ATOM 617 O O . ASP A 1 78 ? -3.368 4.976 20.249 1.00 81.50 78 ASP A O 1
ATOM 621 N N . PRO A 1 79 ? -3.249 7.127 20.924 1.00 80.25 79 PRO A N 1
ATOM 622 C CA . PRO A 1 79 ? -2.669 7.624 19.677 1.00 80.25 79 PRO A CA 1
ATOM 623 C C . PRO A 1 79 ? -1.394 6.890 19.237 1.00 80.25 79 PRO A C 1
ATOM 625 O O . PRO A 1 79 ? -1.192 6.689 18.036 1.00 80.25 79 PRO A O 1
ATOM 628 N N . TYR A 1 80 ? -0.550 6.438 20.173 1.00 83.12 80 TYR A N 1
ATOM 629 C CA . TYR A 1 80 ? 0.637 5.644 19.848 1.00 83.12 80 TYR A CA 1
ATOM 630 C C . TYR A 1 80 ? 0.255 4.267 19.318 1.00 83.12 80 TYR A C 1
ATOM 632 O O . TYR A 1 80 ? 0.880 3.784 18.372 1.00 83.12 80 TYR A O 1
ATOM 640 N N . ARG A 1 81 ? -0.794 3.645 19.867 1.00 82.75 81 ARG A N 1
ATOM 641 C CA . ARG A 1 81 ? -1.298 2.359 19.366 1.00 82.75 81 ARG A CA 1
ATOM 642 C C . ARG A 1 81 ? -1.886 2.497 17.963 1.00 82.75 81 ARG A C 1
ATOM 644 O O . ARG A 1 81 ? -1.589 1.664 17.108 1.00 82.75 81 ARG A O 1
ATOM 651 N N . THR A 1 82 ? -2.639 3.564 17.694 1.00 84.44 82 THR A N 1
ATOM 652 C CA . THR A 1 82 ? -3.137 3.872 16.342 1.00 84.44 82 THR A CA 1
ATOM 653 C C . THR A 1 82 ? -1.976 4.072 15.366 1.00 84.44 82 THR A C 1
ATOM 655 O O . THR A 1 82 ? -1.948 3.447 14.305 1.00 84.44 82 THR A O 1
ATOM 658 N N . LYS A 1 83 ? -0.966 4.867 15.746 1.00 87.19 83 LYS A N 1
ATOM 659 C CA . LYS A 1 83 ? 0.241 5.080 14.936 1.00 87.19 83 LYS A CA 1
ATOM 660 C C . LYS A 1 83 ? 0.984 3.773 14.664 1.00 87.19 83 LYS A C 1
ATOM 662 O O . LYS A 1 83 ? 1.348 3.511 13.525 1.00 87.19 83 LYS A O 1
ATOM 667 N N . TYR A 1 84 ? 1.152 2.926 15.679 1.00 88.50 84 TYR A N 1
ATOM 668 C CA . TYR A 1 84 ? 1.792 1.620 15.536 1.00 88.50 84 TYR A CA 1
ATOM 669 C C . TYR A 1 84 ? 1.051 0.720 14.542 1.00 88.50 84 TYR A C 1
ATOM 671 O O . TYR A 1 84 ? 1.680 0.106 13.684 1.00 88.50 84 TYR A O 1
ATOM 679 N N . ILE A 1 85 ? -0.281 0.648 14.626 1.00 88.00 85 ILE A N 1
ATOM 680 C CA . ILE A 1 85 ? -1.096 -0.139 13.691 1.00 88.00 85 ILE A CA 1
ATOM 681 C C . ILE A 1 85 ? -0.915 0.376 12.261 1.00 88.00 85 ILE A C 1
ATOM 683 O O . ILE A 1 85 ? -0.680 -0.422 11.354 1.00 88.00 85 ILE A O 1
ATOM 687 N N . VAL A 1 86 ? -0.968 1.695 12.065 1.00 90.00 86 VAL A N 1
ATOM 688 C CA . VAL A 1 86 ? -0.768 2.306 10.746 1.00 90.00 86 VAL A CA 1
ATOM 689 C C . VAL A 1 86 ? 0.638 2.036 10.212 1.00 90.00 86 VAL A C 1
ATOM 691 O O . VAL A 1 86 ? 0.762 1.649 9.056 1.00 90.00 86 VAL A O 1
ATOM 694 N N . SER A 1 87 ? 1.683 2.112 11.039 1.00 89.50 87 SER A N 1
ATOM 695 C CA . SER A 1 87 ? 3.042 1.733 10.623 1.00 89.50 87 SER A CA 1
ATOM 696 C C . SER A 1 87 ? 3.136 0.264 10.192 1.00 89.50 87 SER A C 1
ATOM 698 O O . SER A 1 87 ? 3.877 -0.068 9.276 1.00 89.50 87 SER A O 1
ATOM 700 N N . ARG A 1 88 ? 2.348 -0.640 10.788 1.00 91.88 88 ARG A N 1
ATOM 701 C CA . ARG A 1 88 ? 2.300 -2.048 10.350 1.00 91.88 88 ARG A CA 1
ATOM 702 C C . ARG A 1 88 ? 1.573 -2.234 9.026 1.00 91.88 88 ARG A C 1
ATOM 704 O O . ARG A 1 88 ? 1.949 -3.108 8.251 1.00 91.88 88 ARG A O 1
ATOM 711 N N . VAL A 1 89 ? 0.558 -1.422 8.756 1.00 91.94 89 VAL A N 1
ATOM 712 C CA . VAL A 1 89 ? -0.086 -1.363 7.438 1.00 91.94 89 VAL A CA 1
ATOM 713 C C . VAL A 1 89 ? 0.884 -0.801 6.396 1.00 91.94 89 VAL A C 1
ATOM 715 O O . VAL A 1 89 ? 1.002 -1.360 5.306 1.00 91.94 89 VAL A O 1
ATOM 718 N N . GLU A 1 90 ? 1.631 0.242 6.751 1.00 92.94 90 GLU A N 1
ATOM 719 C CA . GLU A 1 90 ? 2.680 0.821 5.914 1.00 92.94 90 GLU A CA 1
ATOM 720 C C . GLU A 1 90 ? 3.740 -0.229 5.546 1.00 92.94 90 GLU A C 1
ATOM 722 O O . GLU A 1 90 ? 4.030 -0.392 4.362 1.00 92.94 90 GLU A O 1
ATOM 727 N N . ASP A 1 91 ? 4.230 -1.025 6.508 1.00 91.50 91 ASP A N 1
ATOM 728 C CA . ASP A 1 91 ? 5.175 -2.127 6.256 1.00 91.50 91 ASP A CA 1
ATOM 729 C C . ASP A 1 91 ? 4.652 -3.105 5.181 1.00 91.50 91 ASP A C 1
ATOM 731 O O . ASP A 1 91 ? 5.399 -3.570 4.314 1.00 91.50 91 ASP A O 1
ATOM 735 N N . VAL A 1 92 ? 3.357 -3.441 5.226 1.00 91.69 92 VAL A N 1
ATOM 736 C CA . VAL A 1 92 ? 2.714 -4.343 4.253 1.00 91.69 92 VAL A CA 1
ATOM 737 C C . VAL A 1 92 ? 2.692 -3.724 2.855 1.00 91.69 92 VAL A C 1
ATOM 739 O O . VAL A 1 92 ? 2.979 -4.409 1.867 1.00 91.69 92 VAL A O 1
ATOM 742 N N . ILE A 1 93 ? 2.376 -2.433 2.763 1.00 92.69 93 ILE A N 1
ATOM 743 C CA . ILE A 1 93 ? 2.333 -1.694 1.498 1.00 92.69 93 ILE A CA 1
ATOM 744 C C . ILE A 1 93 ? 3.743 -1.540 0.922 1.00 92.69 93 ILE A C 1
ATOM 746 O O . ILE A 1 93 ? 3.957 -1.840 -0.253 1.00 92.69 93 ILE A O 1
ATOM 750 N N . GLN A 1 94 ? 4.721 -1.152 1.743 1.00 91.12 94 GLN A N 1
ATOM 751 C CA . GLN A 1 94 ? 6.113 -1.010 1.321 1.00 91.12 94 GLN A CA 1
ATOM 752 C C . GLN A 1 94 ? 6.671 -2.332 0.791 1.00 91.12 94 GLN A C 1
ATOM 754 O O . GLN A 1 94 ? 7.271 -2.354 -0.280 1.00 91.12 94 GLN A O 1
ATOM 759 N N . LYS A 1 95 ? 6.395 -3.463 1.454 1.00 89.75 95 LYS A N 1
ATOM 760 C CA . LYS A 1 95 ? 6.764 -4.786 0.919 1.00 89.75 95 LYS A CA 1
ATOM 761 C C . LYS A 1 95 ? 6.190 -5.020 -0.477 1.00 89.75 95 LYS A C 1
ATOM 763 O O . LYS A 1 95 ? 6.892 -5.533 -1.342 1.00 89.75 95 LYS A O 1
ATOM 768 N N . ALA A 1 96 ? 4.941 -4.629 -0.726 1.00 88.31 96 ALA A N 1
ATOM 769 C CA . ALA A 1 96 ? 4.341 -4.764 -2.052 1.00 88.31 96 ALA A CA 1
ATOM 770 C C . ALA A 1 96 ? 5.020 -3.874 -3.113 1.00 88.31 96 ALA A C 1
ATOM 772 O O . ALA A 1 96 ? 5.130 -4.290 -4.267 1.00 88.31 96 ALA A O 1
ATOM 773 N N . ILE A 1 97 ? 5.499 -2.689 -2.722 1.00 87.81 97 ILE A N 1
ATOM 774 C CA . ILE A 1 97 ? 6.254 -1.771 -3.587 1.00 87.81 97 ILE A CA 1
ATOM 775 C C . ILE A 1 97 ? 7.655 -2.326 -3.893 1.00 87.81 97 ILE A C 1
ATOM 777 O O . ILE A 1 97 ? 8.044 -2.335 -5.058 1.00 87.81 97 ILE A O 1
ATOM 781 N N . ILE A 1 98 ? 8.379 -2.854 -2.893 1.00 81.81 98 ILE A N 1
ATOM 782 C CA . ILE A 1 98 ? 9.743 -3.412 -3.049 1.00 81.81 98 ILE A CA 1
ATOM 783 C C . ILE A 1 98 ? 9.786 -4.482 -4.137 1.00 81.81 98 ILE A C 1
ATOM 785 O O . ILE A 1 98 ? 10.661 -4.466 -4.997 1.00 81.81 98 ILE A O 1
ATOM 789 N N . PHE A 1 99 ? 8.820 -5.402 -4.125 1.00 75.81 99 PHE A N 1
ATOM 790 C CA . PHE A 1 99 ? 8.767 -6.473 -5.118 1.00 75.81 99 PHE A CA 1
ATOM 791 C C . PHE A 1 99 ? 8.297 -5.997 -6.503 1.00 75.81 99 PHE A C 1
ATOM 793 O O . PHE A 1 99 ? 8.225 -6.810 -7.417 1.00 75.81 99 PHE A O 1
ATOM 800 N N . ASN A 1 100 ? 7.951 -4.711 -6.666 1.00 68.88 100 ASN A N 1
ATOM 801 C CA . ASN A 1 100 ? 7.527 -4.045 -7.904 1.00 68.88 100 ASN A CA 1
ATOM 802 C C . ASN A 1 100 ? 6.491 -4.829 -8.739 1.00 68.88 100 ASN A C 1
ATOM 804 O O . ASN A 1 100 ? 6.356 -4.641 -9.949 1.00 68.88 100 ASN A O 1
ATOM 808 N N . ASN A 1 101 ? 5.682 -5.670 -8.098 1.00 72.50 101 ASN A N 1
ATOM 809 C CA . ASN A 1 101 ? 4.638 -6.466 -8.747 1.00 72.50 101 ASN A CA 1
ATOM 810 C C . ASN A 1 101 ? 3.273 -5.764 -8.701 1.00 72.50 101 ASN A C 1
ATOM 812 O O . ASN A 1 101 ? 2.228 -6.403 -8.764 1.00 72.50 101 ASN A O 1
ATOM 816 N N . LEU A 1 102 ? 3.280 -4.430 -8.603 1.00 84.31 102 LEU A N 1
ATOM 817 C CA . LEU A 1 102 ? 2.069 -3.616 -8.635 1.00 84.31 102 LEU A CA 1
ATOM 818 C C . LEU A 1 102 ? 1.320 -3.829 -9.956 1.00 84.31 102 LEU A C 1
ATOM 820 O O . LEU A 1 102 ? 1.907 -3.671 -11.036 1.00 84.31 102 LEU A O 1
ATOM 824 N N . THR A 1 103 ? 0.034 -4.148 -9.826 1.00 85.31 103 THR A N 1
ATOM 825 C CA . THR A 1 103 ? -0.943 -4.359 -10.897 1.00 85.31 103 THR A CA 1
ATOM 826 C C . THR A 1 103 ? -2.305 -3.822 -10.451 1.00 85.31 103 THR A C 1
ATOM 828 O O . THR A 1 103 ? -2.569 -3.721 -9.254 1.00 85.31 103 THR A O 1
ATOM 831 N N . ASP A 1 104 ? -3.168 -3.506 -11.411 1.00 87.56 104 ASP A N 1
ATOM 832 C CA . ASP A 1 104 ? -4.568 -3.103 -11.223 1.00 87.56 104 ASP A CA 1
ATOM 833 C C . ASP A 1 104 ? -5.561 -4.279 -11.253 1.00 87.56 104 ASP A C 1
ATOM 835 O O . ASP A 1 104 ? -6.770 -4.064 -11.258 1.00 87.56 104 ASP A O 1
ATOM 839 N N . ASN A 1 105 ? -5.065 -5.520 -11.253 1.00 90.81 105 ASN A N 1
ATOM 840 C CA . ASN A 1 105 ? -5.907 -6.710 -11.218 1.00 90.81 105 ASN A CA 1
ATOM 841 C C . ASN A 1 105 ? -6.724 -6.727 -9.913 1.00 90.81 105 ASN A C 1
ATOM 843 O O . ASN A 1 105 ? -6.164 -6.606 -8.819 1.00 90.81 105 ASN A O 1
ATOM 847 N N . GLU A 1 106 ? -8.038 -6.908 -10.032 1.00 90.81 106 GLU A N 1
ATOM 848 C CA . GLU A 1 106 ? -8.963 -6.933 -8.897 1.00 90.81 106 GLU A CA 1
ATOM 849 C C . GLU A 1 106 ? -8.616 -8.002 -7.856 1.00 90.81 106 GLU A C 1
ATOM 851 O O . GLU A 1 106 ? -8.713 -7.740 -6.660 1.00 90.81 106 GLU A O 1
ATOM 856 N N . GLU A 1 107 ? -8.169 -9.185 -8.277 1.00 90.69 107 GLU A N 1
ATOM 857 C CA . GLU A 1 107 ? -7.764 -10.271 -7.381 1.00 90.69 107 GLU A CA 1
ATOM 858 C C . GLU A 1 107 ? -6.517 -9.888 -6.578 1.00 90.69 107 GLU A C 1
ATOM 860 O O . GLU A 1 107 ? -6.460 -10.085 -5.362 1.00 90.69 107 GLU A O 1
ATOM 865 N N . TYR A 1 108 ? -5.545 -9.256 -7.241 1.00 90.25 108 TYR A N 1
ATOM 866 C CA . TYR A 1 108 ? -4.353 -8.739 -6.578 1.00 90.25 108 TYR A CA 1
ATOM 867 C C . TYR A 1 108 ? -4.723 -7.674 -5.540 1.00 90.25 108 TYR A C 1
ATOM 869 O O . TYR A 1 108 ? -4.287 -7.758 -4.389 1.00 90.25 108 TYR A O 1
ATOM 877 N N . ILE A 1 109 ? -5.552 -6.697 -5.924 1.00 93.06 109 ILE A N 1
ATOM 878 C CA . ILE A 1 109 ? -5.997 -5.629 -5.021 1.00 93.06 109 ILE A CA 1
ATOM 879 C C . ILE A 1 109 ? -6.786 -6.220 -3.851 1.00 93.06 109 ILE A C 1
ATOM 881 O O . ILE A 1 109 ? -6.507 -5.873 -2.705 1.00 93.06 109 ILE A O 1
ATOM 885 N N . ARG A 1 110 ? -7.700 -7.162 -4.101 1.00 94.06 110 ARG A N 1
ATOM 886 C CA . ARG A 1 110 ? -8.478 -7.840 -3.057 1.00 94.06 110 ARG A CA 1
ATOM 887 C C . ARG A 1 110 ? -7.588 -8.607 -2.082 1.00 94.06 110 ARG A C 1
ATOM 889 O O . ARG A 1 110 ? -7.785 -8.513 -0.872 1.00 94.06 110 ARG A O 1
ATOM 896 N N . GLY A 1 111 ? -6.557 -9.291 -2.578 1.00 92.88 111 GLY A N 1
ATOM 897 C CA . GLY A 1 111 ? -5.553 -9.932 -1.729 1.00 92.88 111 GLY A CA 1
ATOM 898 C C . GLY A 1 111 ? -4.820 -8.933 -0.825 1.00 92.88 111 GLY A C 1
ATOM 899 O O . GLY A 1 111 ? -4.583 -9.213 0.351 1.00 92.88 111 GLY A O 1
ATOM 900 N N . LYS A 1 112 ? -4.503 -7.733 -1.333 1.00 93.62 112 LYS A N 1
ATOM 901 C CA . LYS A 1 112 ? -3.895 -6.659 -0.525 1.00 93.62 112 LYS A CA 1
ATOM 902 C C . LYS A 1 112 ? -4.869 -6.048 0.476 1.00 93.62 112 LYS A C 1
ATOM 904 O O . LYS A 1 112 ? -4.474 -5.830 1.617 1.00 93.62 112 LYS A O 1
ATOM 909 N N . GLN A 1 113 ? -6.120 -5.822 0.083 1.00 94.81 113 GLN A N 1
ATOM 910 C CA . GLN A 1 113 ? -7.187 -5.350 0.968 1.00 94.81 113 GLN A CA 1
ATOM 911 C C . GLN A 1 113 ? -7.351 -6.273 2.178 1.00 94.81 113 GLN A C 1
ATOM 913 O O . GLN A 1 113 ? -7.369 -5.800 3.315 1.00 94.81 113 GLN A O 1
ATOM 918 N N . GLU A 1 114 ? -7.405 -7.586 1.947 1.00 95.25 114 GLU A N 1
ATOM 919 C CA . GLU A 1 114 ? -7.543 -8.557 3.030 1.00 95.25 114 GLU A CA 1
ATOM 920 C C . GLU A 1 114 ? -6.293 -8.603 3.911 1.00 95.25 114 GLU A C 1
ATOM 922 O O . GLU A 1 114 ? -6.405 -8.567 5.133 1.00 95.25 114 GLU A O 1
ATOM 927 N N . LEU A 1 115 ? -5.094 -8.586 3.321 1.00 94.12 115 LEU A N 1
ATOM 928 C CA . LEU A 1 115 ? -3.845 -8.574 4.086 1.00 94.12 115 LEU A CA 1
ATOM 929 C C . LEU A 1 115 ? -3.735 -7.342 4.998 1.00 94.12 115 LEU A C 1
ATOM 931 O O . LEU A 1 115 ? -3.342 -7.465 6.161 1.00 94.12 115 LEU A O 1
ATOM 935 N N . VAL A 1 116 ? -4.100 -6.159 4.496 1.00 93.31 116 VAL A N 1
ATOM 936 C CA . VAL A 1 116 ? -4.136 -4.921 5.287 1.00 93.31 116 VAL A CA 1
ATOM 937 C C . VAL A 1 116 ? -5.176 -5.027 6.402 1.00 93.31 116 VAL A C 1
ATOM 939 O O . VAL A 1 116 ? -4.859 -4.748 7.558 1.00 93.31 116 VAL A O 1
ATOM 942 N N . TYR A 1 117 ? -6.392 -5.479 6.091 1.00 92.56 117 TYR A N 1
ATOM 943 C CA . TYR A 1 117 ? -7.455 -5.629 7.084 1.00 92.56 117 TYR A CA 1
ATOM 944 C C . TYR A 1 117 ? -7.063 -6.601 8.204 1.00 92.56 117 TYR A C 1
ATOM 946 O O . TYR A 1 117 ? -7.141 -6.247 9.380 1.00 92.56 117 TYR A O 1
ATOM 954 N N . GLN A 1 118 ? -6.537 -7.777 7.858 1.00 93.19 118 GLN A N 1
ATOM 955 C CA . GLN A 1 118 ? -6.064 -8.770 8.827 1.00 93.19 118 GLN A CA 1
ATOM 956 C C . GLN A 1 118 ? -4.881 -8.261 9.659 1.00 93.19 118 GLN A C 1
ATOM 958 O O . GLN A 1 118 ? -4.789 -8.542 10.854 1.00 93.19 118 GLN A O 1
ATOM 963 N N . THR A 1 119 ? -4.004 -7.443 9.070 1.00 92.62 119 THR A N 1
ATOM 964 C CA . THR A 1 119 ? -2.905 -6.792 9.803 1.00 92.62 119 THR A CA 1
ATOM 965 C C . THR A 1 119 ? -3.427 -5.882 10.915 1.00 92.62 119 THR A C 1
ATOM 967 O O . THR A 1 119 ? -2.837 -5.850 12.002 1.00 92.62 119 THR A O 1
ATOM 970 N N . ILE A 1 120 ? -4.536 -5.177 10.666 1.00 90.19 120 ILE A N 1
ATOM 971 C CA . ILE A 1 120 ? -5.218 -4.353 11.668 1.00 90.19 120 ILE A CA 1
ATOM 972 C C . ILE A 1 120 ? -5.915 -5.255 12.691 1.00 90.19 120 ILE A C 1
ATOM 974 O O . ILE A 1 120 ? -5.677 -5.083 13.885 1.00 90.19 120 ILE A O 1
ATOM 978 N N . MET A 1 121 ? -6.708 -6.238 12.242 1.00 90.19 121 MET A N 1
ATOM 979 C CA . MET A 1 121 ? -7.475 -7.139 13.121 1.00 90.19 121 MET A CA 1
ATOM 980 C C . MET A 1 121 ? -6.589 -7.892 14.112 1.00 90.19 121 MET A C 1
ATOM 982 O O . MET A 1 121 ? -6.946 -8.017 15.277 1.00 90.19 121 MET A O 1
ATOM 986 N N . ALA A 1 122 ? -5.387 -8.300 13.704 1.00 88.88 122 ALA A N 1
ATOM 987 C CA . ALA A 1 122 ? -4.425 -8.962 14.584 1.00 88.88 122 ALA A CA 1
ATOM 988 C C . ALA A 1 122 ? -3.924 -8.086 15.756 1.00 88.88 122 ALA A C 1
ATOM 990 O O . ALA A 1 122 ? -3.174 -8.567 16.603 1.00 88.88 122 ALA A O 1
ATOM 991 N N . ARG A 1 123 ? -4.255 -6.788 15.787 1.00 85.56 123 ARG A N 1
ATOM 992 C CA . ARG A 1 123 ? -3.724 -5.801 16.750 1.00 85.56 123 ARG A CA 1
ATOM 993 C C . ARG A 1 123 ? -4.808 -5.012 17.484 1.00 85.56 123 ARG A C 1
ATOM 995 O O . ARG A 1 123 ? -4.484 -4.216 18.376 1.00 85.56 123 ARG A O 1
ATOM 1002 N N . VAL A 1 124 ? -6.074 -5.228 17.132 1.00 84.56 124 VAL A N 1
ATOM 1003 C CA . VAL A 1 124 ? -7.235 -4.548 17.715 1.00 84.56 124 VAL A CA 1
ATOM 1004 C C . VAL A 1 124 ? -8.230 -5.571 18.243 1.00 84.56 124 VAL A C 1
ATOM 1006 O O . VAL A 1 124 ? -8.562 -6.541 17.578 1.00 84.56 124 VAL A O 1
ATOM 1009 N N . GLU A 1 125 ? -8.734 -5.330 19.447 1.00 77.00 125 GLU A N 1
ATOM 1010 C CA . GLU A 1 125 ? -9.718 -6.219 20.082 1.00 77.00 125 GLU A CA 1
ATOM 1011 C C . GLU A 1 125 ? -11.141 -5.653 19.996 1.00 77.00 125 GLU A C 1
ATOM 1013 O O . GLU A 1 125 ? -12.119 -6.399 20.057 1.00 77.00 125 GLU A O 1
ATOM 1018 N N . LYS A 1 126 ? -11.259 -4.333 19.802 1.00 77.19 126 LYS A N 1
ATOM 1019 C CA . LYS A 1 126 ? -12.526 -3.597 19.844 1.00 77.19 126 LYS A CA 1
ATOM 1020 C C . LYS A 1 126 ? -13.427 -3.902 18.655 1.00 77.19 126 LYS A C 1
ATOM 1022 O O . LYS A 1 126 ? -12.985 -3.893 17.508 1.00 77.19 126 LYS A O 1
ATOM 1027 N N . ASP A 1 127 ? -14.720 -4.022 18.935 1.00 80.12 127 ASP A N 1
ATOM 1028 C CA . ASP A 1 127 ? -15.7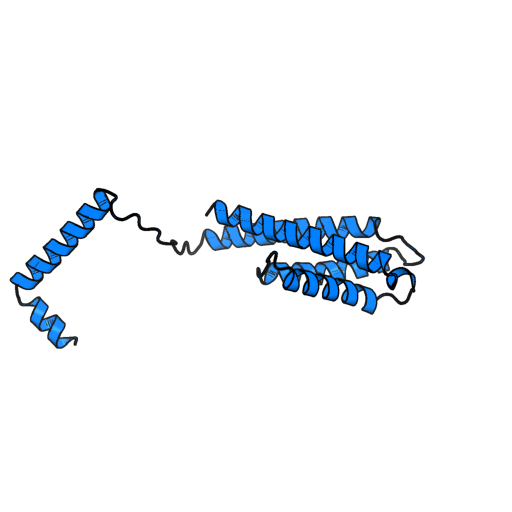28 -4.392 17.938 1.00 80.12 127 ASP A CA 1
ATOM 1029 C C . ASP A 1 127 ? -15.945 -3.339 16.852 1.00 80.12 127 ASP A C 1
ATOM 1031 O O . ASP A 1 127 ? -16.279 -3.699 15.728 1.00 80.12 127 ASP A O 1
ATOM 1035 N N . TYR A 1 128 ? -15.643 -2.064 17.127 1.00 79.38 128 TYR A N 1
ATOM 1036 C CA . TYR A 1 128 ? -15.647 -1.004 16.112 1.00 79.38 128 TYR A CA 1
ATOM 1037 C C . TYR A 1 128 ? -14.810 -1.365 14.869 1.00 79.38 128 TYR A C 1
ATOM 1039 O O . TYR A 1 128 ? -15.191 -1.053 13.748 1.00 79.38 128 TYR A O 1
ATOM 1047 N N . PHE A 1 129 ? -13.687 -2.063 15.047 1.00 80.94 129 PHE A N 1
ATOM 1048 C CA . PHE A 1 129 ? -12.799 -2.453 13.946 1.00 80.94 129 PHE A CA 1
ATOM 1049 C C . PHE A 1 129 ? -13.312 -3.668 13.160 1.00 80.94 129 PHE A C 1
ATOM 1051 O O . PHE A 1 129 ? -12.864 -3.934 12.044 1.00 80.94 129 PHE A O 1
ATOM 1058 N N . LYS A 1 130 ? -14.274 -4.400 13.724 1.00 85.31 130 LYS A N 1
ATOM 1059 C CA . LYS A 1 130 ? -14.893 -5.579 13.110 1.00 85.31 130 LYS A CA 1
ATOM 1060 C C . LYS A 1 130 ? -16.137 -5.219 12.296 1.00 85.31 130 LYS A C 1
ATOM 1062 O O . LYS A 1 130 ? -16.731 -6.101 11.684 1.00 85.31 130 LYS A O 1
ATOM 1067 N N . THR A 1 131 ? -16.541 -3.948 12.286 1.00 88.06 131 THR A N 1
ATOM 1068 C CA . THR A 1 131 ? -17.743 -3.523 11.573 1.00 88.06 131 THR A CA 1
ATOM 1069 C C . THR A 1 131 ? -17.547 -3.575 10.050 1.00 88.06 131 THR A C 1
ATOM 1071 O O . THR A 1 131 ? -16.433 -3.351 9.550 1.00 88.06 131 THR A O 1
ATOM 1074 N N . PRO A 1 132 ? -18.617 -3.846 9.278 1.00 90.81 132 PRO A N 1
ATOM 1075 C CA . PRO A 1 132 ? -18.573 -3.793 7.818 1.00 90.81 132 PRO A CA 1
ATOM 1076 C C . PRO A 1 132 ? -18.139 -2.423 7.285 1.00 90.81 132 PRO A C 1
ATOM 1078 O O . PRO A 1 132 ? -17.420 -2.350 6.289 1.00 90.81 132 PRO A O 1
ATOM 1081 N N . GLU A 1 133 ? -18.520 -1.340 7.963 1.00 88.81 133 GLU A N 1
ATOM 1082 C CA . GLU A 1 133 ? -18.186 0.031 7.577 1.00 88.81 133 GLU A CA 1
ATOM 1083 C C . GLU A 1 133 ? -16.684 0.284 7.699 1.00 88.81 133 GLU A C 1
ATOM 1085 O O . GLU A 1 133 ? -16.072 0.851 6.790 1.00 88.81 133 GLU A O 1
ATOM 1090 N N . PHE A 1 134 ? -16.065 -0.179 8.791 1.00 88.56 134 PHE A N 1
ATOM 1091 C CA . PHE A 1 134 ? -14.621 -0.076 8.956 1.00 88.56 134 PHE A CA 1
ATOM 1092 C C . PHE A 1 134 ? -13.898 -0.915 7.902 1.00 88.56 134 PHE A C 1
ATOM 1094 O O . PHE A 1 134 ? -12.978 -0.428 7.246 1.00 88.56 134 PHE A O 1
ATOM 1101 N N . LYS A 1 135 ? -14.352 -2.150 7.656 1.00 92.06 135 LYS A N 1
ATOM 1102 C CA . LYS A 1 135 ? -13.786 -2.995 6.597 1.00 92.06 135 LYS A CA 1
ATOM 1103 C C . LYS A 1 135 ? -13.863 -2.315 5.223 1.00 92.06 135 LYS A C 1
ATOM 1105 O O . LYS A 1 135 ? -12.863 -2.278 4.507 1.00 92.06 135 LYS A O 1
ATOM 1110 N N . ALA A 1 136 ? -15.001 -1.708 4.885 1.00 92.75 136 ALA A N 1
ATOM 1111 C CA . ALA A 1 136 ? -15.186 -0.962 3.642 1.00 92.75 136 ALA A CA 1
ATOM 1112 C C . ALA A 1 136 ? -14.263 0.266 3.544 1.00 92.75 136 ALA A C 1
ATOM 1114 O O . ALA A 1 136 ? -13.692 0.513 2.481 1.00 92.75 136 ALA A O 1
ATOM 1115 N N . LEU A 1 137 ? -14.057 0.999 4.646 1.00 90.56 137 LEU A N 1
ATOM 1116 C CA . LEU A 1 137 ? -13.107 2.116 4.718 1.00 90.56 137 LEU A CA 1
ATOM 1117 C C . LEU A 1 137 ? -11.680 1.657 4.373 1.00 90.56 137 LEU A C 1
ATOM 1119 O O . LEU A 1 137 ? -11.021 2.267 3.530 1.00 90.56 137 LEU A O 1
ATOM 1123 N N . ILE A 1 138 ? -11.219 0.566 4.994 1.00 92.12 138 ILE A N 1
ATOM 1124 C CA . ILE A 1 138 ? -9.886 -0.010 4.755 1.00 92.12 138 ILE A CA 1
ATOM 1125 C C . ILE A 1 138 ? -9.739 -0.496 3.315 1.00 92.12 138 ILE A C 1
ATOM 1127 O O . ILE A 1 138 ? -8.714 -0.261 2.669 1.00 92.12 138 ILE A O 1
ATOM 1131 N N . TYR A 1 139 ? -10.765 -1.170 2.804 1.00 94.44 139 TYR A N 1
ATOM 1132 C CA . TYR A 1 139 ? -10.770 -1.703 1.450 1.00 94.44 139 TYR A CA 1
ATOM 1133 C C . TYR A 1 139 ? -10.715 -0.589 0.409 1.00 94.44 139 TYR A C 1
ATOM 1135 O O . TYR A 1 139 ? -9.901 -0.659 -0.511 1.00 94.44 139 TYR A O 1
ATOM 1143 N N . LYS A 1 140 ? -11.522 0.462 0.587 1.00 93.94 140 LYS A N 1
ATOM 1144 C CA . LYS A 1 140 ? -11.513 1.645 -0.274 1.00 93.94 140 LYS A CA 1
ATOM 1145 C C . LYS A 1 140 ? -10.159 2.349 -0.243 1.00 93.94 140 LYS A C 1
ATOM 1147 O O . LYS A 1 140 ? -9.602 2.629 -1.296 1.00 93.94 140 LYS A O 1
ATOM 1152 N N . PHE A 1 141 ? -9.599 2.571 0.948 1.00 93.69 141 PHE A N 1
ATOM 1153 C CA . PHE A 1 141 ? -8.270 3.168 1.095 1.00 93.69 141 PHE A CA 1
ATOM 1154 C C . PHE A 1 141 ? -7.198 2.367 0.344 1.00 93.69 141 PHE A C 1
ATOM 1156 O O . PHE A 1 141 ? -6.376 2.935 -0.372 1.00 93.69 141 PHE A O 1
ATOM 1163 N N . THR A 1 142 ? -7.228 1.041 0.484 1.00 93.69 142 THR A N 1
ATOM 1164 C CA . THR A 1 142 ? -6.245 0.155 -0.142 1.00 93.69 142 THR A CA 1
ATOM 1165 C C . THR A 1 142 ? -6.431 0.103 -1.662 1.00 93.69 142 THR A C 1
ATOM 1167 O O . THR A 1 142 ? -5.446 0.136 -2.392 1.00 93.69 142 THR A O 1
ATOM 1170 N N . ASP A 1 143 ? -7.672 0.071 -2.152 1.00 94.88 143 ASP A N 1
ATOM 1171 C CA . ASP A 1 143 ? -7.981 0.125 -3.587 1.00 94.88 143 ASP A CA 1
ATOM 1172 C C . ASP A 1 143 ? -7.448 1.409 -4.234 1.00 94.88 143 ASP A C 1
ATOM 1174 O O . ASP A 1 143 ? -6.683 1.348 -5.198 1.00 94.88 143 ASP A O 1
ATOM 1178 N N . GLU A 1 144 ? -7.796 2.562 -3.657 1.00 94.44 144 GLU A N 1
ATOM 1179 C CA . GLU A 1 144 ? -7.350 3.873 -4.133 1.00 94.44 144 GLU A CA 1
ATOM 1180 C C . GLU A 1 144 ? -5.818 3.952 -4.151 1.00 94.44 144 GLU A C 1
ATOM 1182 O O . GLU A 1 144 ? -5.225 4.307 -5.172 1.00 94.44 144 GLU A O 1
ATOM 1187 N N . LEU A 1 145 ? -5.167 3.543 -3.057 1.00 94.19 145 LEU A N 1
ATOM 1188 C CA . LEU A 1 145 ? -3.714 3.585 -2.939 1.00 94.19 145 LEU A CA 1
ATOM 1189 C C . LEU A 1 145 ? -3.021 2.696 -3.979 1.00 94.19 145 LEU A C 1
ATOM 1191 O O . LEU A 1 145 ? -2.109 3.152 -4.667 1.00 94.19 145 LEU A O 1
ATOM 1195 N N . PHE A 1 146 ? -3.432 1.434 -4.125 1.00 93.00 146 PHE A N 1
ATOM 1196 C CA . PHE A 1 146 ? -2.774 0.518 -5.060 1.00 93.00 146 PHE A CA 1
ATOM 1197 C C . PHE A 1 146 ? -3.006 0.906 -6.524 1.00 93.00 146 PHE A C 1
ATOM 1199 O O . PHE A 1 146 ? -2.079 0.784 -7.331 1.00 93.00 146 PHE A O 1
ATOM 1206 N N . LYS A 1 147 ? -4.185 1.441 -6.868 1.00 93.50 147 LYS A N 1
ATOM 1207 C CA . LYS A 1 147 ? -4.453 1.993 -8.205 1.00 93.50 147 LYS A CA 1
ATOM 1208 C C . LYS A 1 147 ? -3.575 3.206 -8.505 1.00 93.50 147 LYS A C 1
ATOM 1210 O O . LYS A 1 147 ? -3.015 3.299 -9.598 1.00 93.50 147 LYS A O 1
ATOM 1215 N N . GLU A 1 148 ? -3.398 4.110 -7.544 1.00 92.50 148 GLU A N 1
ATOM 1216 C CA . GLU A 1 148 ? -2.512 5.270 -7.691 1.00 92.50 148 GLU A CA 1
ATOM 1217 C C . GLU A 1 148 ? -1.040 4.850 -7.827 1.00 92.50 148 GLU A C 1
ATOM 1219 O O . GLU A 1 148 ? -0.354 5.313 -8.742 1.00 92.50 148 GLU A O 1
ATOM 1224 N N . LEU A 1 149 ? -0.569 3.910 -6.999 1.00 91.69 149 LEU A N 1
ATOM 1225 C CA . LEU A 1 149 ? 0.788 3.358 -7.083 1.00 91.69 149 LEU A CA 1
ATOM 1226 C C . LEU A 1 149 ? 1.044 2.674 -8.435 1.00 91.69 149 LEU A C 1
ATOM 1228 O O . LEU A 1 149 ? 2.102 2.863 -9.045 1.00 91.69 149 LEU A O 1
ATOM 1232 N N . TYR A 1 150 ? 0.069 1.915 -8.942 1.00 90.94 150 TYR A N 1
ATOM 1233 C CA . TYR A 1 150 ? 0.134 1.322 -10.277 1.00 90.94 150 TYR A CA 1
ATOM 1234 C C . TYR A 1 150 ? 0.156 2.389 -11.381 1.00 90.94 150 TYR A C 1
ATOM 1236 O O . TYR A 1 150 ? 0.938 2.280 -12.329 1.00 90.94 150 TYR A O 1
ATOM 1244 N N . ARG A 1 151 ? -0.632 3.463 -11.246 1.00 89.44 151 ARG A N 1
ATOM 1245 C CA . ARG A 1 151 ? -0.618 4.595 -12.184 1.00 89.44 151 ARG A CA 1
ATOM 1246 C C . ARG A 1 151 ? 0.755 5.268 -12.238 1.00 89.44 151 ARG A C 1
ATOM 1248 O O . ARG A 1 151 ? 1.248 5.517 -13.334 1.00 89.44 151 ARG A O 1
ATOM 1255 N N . MET A 1 152 ? 1.397 5.499 -11.089 1.00 88.00 152 MET A N 1
ATOM 1256 C CA . MET A 1 152 ? 2.766 6.041 -11.023 1.00 88.00 152 MET A CA 1
ATOM 1257 C C . MET A 1 152 ? 3.755 5.153 -11.792 1.00 88.00 152 MET A C 1
ATOM 1259 O O . MET A 1 152 ? 4.532 5.645 -12.609 1.00 88.00 152 MET A O 1
ATOM 1263 N N . LYS A 1 153 ? 3.662 3.829 -11.605 1.00 85.00 153 LYS A N 1
ATOM 1264 C CA . LYS A 1 153 ? 4.483 2.848 -12.332 1.00 85.00 153 LYS A CA 1
ATOM 1265 C C . LYS A 1 153 ? 4.240 2.884 -13.843 1.00 85.00 153 LYS A C 1
ATOM 1267 O O . LYS A 1 153 ? 5.185 2.756 -14.618 1.00 85.00 153 LYS A O 1
ATOM 1272 N N . ARG A 1 154 ? 2.986 3.040 -14.279 1.00 84.06 154 ARG A N 1
ATOM 1273 C CA . ARG A 1 154 ? 2.631 3.115 -15.705 1.00 84.06 154 ARG A CA 1
ATOM 1274 C C . ARG A 1 154 ? 3.151 4.376 -16.385 1.00 84.06 154 ARG A C 1
ATOM 1276 O O . ARG A 1 154 ? 3.652 4.262 -17.496 1.00 84.06 154 ARG A O 1
ATOM 1283 N N . ILE A 1 155 ? 3.037 5.533 -15.734 1.00 76.25 155 ILE A N 1
ATOM 1284 C CA . ILE A 1 155 ? 3.526 6.809 -16.278 1.00 76.25 155 ILE A CA 1
ATOM 1285 C C . ILE A 1 155 ? 5.041 6.742 -16.479 1.00 76.25 155 ILE A C 1
ATOM 1287 O O . ILE A 1 155 ? 5.523 7.085 -17.552 1.00 76.25 155 ILE A O 1
ATOM 1291 N N . SER A 1 156 ? 5.781 6.202 -15.504 1.00 66.69 156 SER A N 1
ATOM 1292 C CA . SER A 1 156 ? 7.231 6.008 -15.641 1.00 66.69 156 SER A CA 1
ATOM 1293 C C . SER A 1 156 ? 7.596 5.172 -16.872 1.00 66.69 156 SER A C 1
ATOM 1295 O O . SER A 1 156 ? 8.507 5.539 -17.595 1.00 66.69 156 SER A O 1
ATOM 1297 N N . LYS A 1 157 ? 6.847 4.097 -17.159 1.00 63.84 157 LYS A N 1
ATOM 1298 C CA . LYS A 1 157 ? 7.085 3.223 -18.323 1.00 63.84 157 LYS A CA 1
ATOM 1299 C C . LYS A 1 157 ? 6.730 3.835 -19.683 1.00 63.84 157 LYS A C 1
ATOM 1301 O O . LYS A 1 157 ? 7.062 3.234 -20.695 1.00 63.84 157 LYS A O 1
ATOM 1306 N N . GLN A 1 158 ? 5.977 4.935 -19.732 1.00 58.81 158 GLN A N 1
ATOM 1307 C CA . GLN A 1 158 ? 5.647 5.626 -20.989 1.00 58.81 158 GLN A CA 1
ATOM 1308 C C . GLN A 1 158 ? 6.720 6.641 -21.401 1.00 58.81 158 GLN A C 1
ATOM 1310 O O . GLN A 1 158 ? 6.702 7.103 -22.539 1.00 58.81 158 GLN A O 1
ATOM 1315 N N . HIS A 1 159 ? 7.616 6.999 -20.478 1.00 49.38 159 HIS A N 1
ATOM 1316 C CA . HIS A 1 159 ? 8.730 7.917 -20.710 1.00 49.38 159 HIS A CA 1
ATOM 1317 C C . HIS A 1 159 ? 10.064 7.199 -20.992 1.00 49.38 159 HIS A C 1
ATOM 1319 O O . HIS A 1 159 ? 11.059 7.884 -21.229 1.00 49.38 159 HIS A O 1
ATOM 1325 N N . ASP A 1 160 ? 10.057 5.861 -21.003 1.00 44.25 160 ASP A N 1
ATOM 1326 C CA . ASP A 1 160 ? 11.154 4.977 -21.429 1.00 44.25 160 ASP A CA 1
ATOM 1327 C C . ASP A 1 160 ? 10.877 4.415 -22.836 1.00 44.25 160 ASP A C 1
ATOM 1329 O O . ASP A 1 160 ? 11.837 4.285 -23.630 1.00 44.25 160 ASP A O 1
#

Foldseek 3Di:
DVVVVVVCVVDVVSVVVVVVVVVVVVVCVVVVVDPPPPPPPPVPPVVVLLVVLLVVLLVLLVVLLVVVLVVPPPPVDDSVLSVVLSVQLSVLSNVVSVVVPQDLDPVVLVVNLVVSLVSNVVSDDDCVSVDPVNSVVSSVSSNVSSVVSVVSVVVSVVVD

Secondary structure (DSSP, 8-state):
-HHHHHHHTT-HHHHHHHHHHHHHHHHHHHTT----------TTHHHHHHHHHHHHHHHHHHHHHHHHHHHS--SS--HHHHHHHHHHHHHHHHHHHHTT-----HHHHHHHHHHHHHHHHTT---GGGGSHHHHHHHHHHHHHHHHHHHHHHHHHHH--

pLDDT: mean 79.14, std 14.7, range [41.38, 95.25]